Protein AF-A0A2P8DD50-F1 (afdb_monomer_lite)

Secondary structure (DSSP, 8-state):
---------------EEEEEETTEEEEEEEEEEE-SSEEEEEEEEPSSHHHHHHHHT--STTHHHHHT-GGGSPEEEEEETTT--EEEEEEEEEETTEEEEEEP-SHHHHHHHSTT-

pLDDT: mean 87.54, std 15.91, range [36.44, 98.12]

Radius of gyration: 16.42 Å; chains: 1; bounding box: 38×56×31 Å

Foldseek 3Di:
DDDDDDDPPPCPVFWKWQKAFPNDRQFIWTNWDDDPWKIKTQTGGDPDDVNVVLQVLAAPPCLVVCVVVQQSFTWIWTQTPPPRDIWTWGWRHADPRMTMTTTDDDVVSVCPPPNPD

Organism: NCBI:txid1434707

Structure (mmCIF, N/CA/C/O backbone):
data_AF-A0A2P8DD50-F1
#
_entry.id   AF-A0A2P8DD50-F1
#
loop_
_atom_site.group_PDB
_atom_site.id
_atom_site.type_symbol
_atom_site.label_atom_id
_atom_site.label_alt_id
_atom_site.label_comp_id
_atom_site.label_asym_id
_atom_site.label_entity_id
_atom_site.label_seq_id
_atom_site.pdbx_PDB_ins_code
_atom_site.Cartn_x
_atom_site.Cartn_y
_atom_site.Cartn_z
_atom_site.occupancy
_atom_site.B_iso_or_equiv
_atom_site.auth_seq_id
_atom_site.auth_comp_id
_atom_site.auth_asym_id
_atom_site.auth_atom_id
_atom_site.pdbx_PDB_model_num
ATOM 1 N N . MET A 1 1 ? -17.918 46.788 5.040 1.00 54.41 1 MET A N 1
ATOM 2 C CA . MET A 1 1 ? -18.151 45.549 5.818 1.00 54.41 1 MET A CA 1
ATOM 3 C C . MET A 1 1 ? -19.627 45.525 6.186 1.00 54.41 1 MET A C 1
ATOM 5 O O . MET A 1 1 ? -20.100 46.567 6.625 1.00 54.41 1 MET A O 1
ATOM 9 N N . PRO A 1 2 ? -20.360 44.438 5.892 1.00 49.47 2 PRO A N 1
ATOM 10 C CA . PRO A 1 2 ? -20.304 43.264 6.763 1.00 49.47 2 PRO A CA 1
ATOM 11 C C . PRO A 1 2 ? -20.227 41.901 6.046 1.00 49.47 2 PRO A C 1
ATOM 13 O O . PRO A 1 2 ? -20.585 41.742 4.886 1.00 49.47 2 PRO A O 1
ATOM 16 N N . GLN A 1 3 ? -19.695 40.961 6.825 1.00 49.72 3 GLN A N 1
ATOM 17 C CA . GLN A 1 3 ? -19.804 39.501 6.831 1.00 49.72 3 GLN A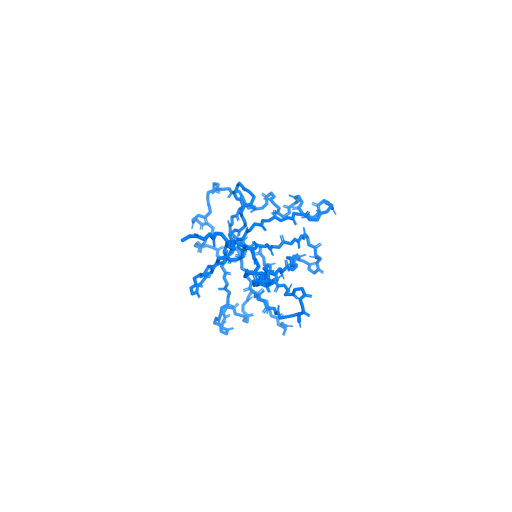 CA 1
ATOM 18 C C . GLN A 1 3 ? -20.792 38.840 5.853 1.00 49.72 3 GLN A C 1
ATOM 20 O O . GLN A 1 3 ? -22.000 38.974 6.010 1.00 49.72 3 GLN A O 1
ATOM 25 N N . GLN A 1 4 ? -20.256 37.974 4.992 1.00 45.75 4 GLN A N 1
ATOM 26 C CA . GLN A 1 4 ? -20.832 36.664 4.671 1.00 45.75 4 GLN A CA 1
ATOM 27 C C . GLN A 1 4 ? -19.666 35.707 4.395 1.00 45.75 4 GLN A C 1
ATOM 29 O O . GLN A 1 4 ? -19.171 35.561 3.282 1.00 45.75 4 GLN A O 1
ATOM 34 N N . ALA A 1 5 ? -19.167 35.112 5.478 1.00 50.44 5 ALA A N 1
ATOM 35 C CA . ALA A 1 5 ? -18.580 33.788 5.391 1.00 50.44 5 ALA A CA 1
ATOM 36 C C . ALA A 1 5 ? -19.696 32.790 5.033 1.00 50.44 5 ALA A C 1
ATOM 38 O O . ALA A 1 5 ? -20.875 33.100 5.208 1.00 50.44 5 ALA A O 1
ATOM 39 N N . TRP A 1 6 ? -19.271 31.586 4.654 1.00 37.56 6 TRP A N 1
ATOM 40 C CA . TRP A 1 6 ? -20.040 30.347 4.531 1.00 37.56 6 TRP A CA 1
ATOM 41 C C . TRP A 1 6 ? -20.447 29.938 3.103 1.00 37.56 6 TRP A C 1
ATOM 43 O O . TRP A 1 6 ? -21.237 30.588 2.430 1.00 37.56 6 TRP A O 1
ATOM 53 N N . PHE A 1 7 ? -19.927 28.761 2.729 1.00 36.50 7 PHE A N 1
ATOM 54 C CA . PHE A 1 7 ? -20.340 27.875 1.634 1.00 36.50 7 PHE A CA 1
ATOM 55 C C . PHE A 1 7 ? -19.721 28.059 0.235 1.00 36.50 7 PHE A C 1
ATOM 57 O O . PHE A 1 7 ? -20.384 27.819 -0.765 1.00 36.50 7 PHE A O 1
ATOM 64 N N . PHE A 1 8 ? -18.398 28.234 0.140 1.00 36.44 8 PHE A N 1
ATOM 65 C CA . PHE A 1 8 ? -17.659 27.429 -0.851 1.00 36.44 8 PHE A CA 1
ATOM 66 C C . PHE A 1 8 ? -17.431 26.037 -0.245 1.00 36.44 8 PHE A C 1
ATOM 68 O O . PHE A 1 8 ? -16.315 25.643 0.082 1.00 36.44 8 PHE A O 1
ATOM 75 N N . ILE A 1 9 ? -18.521 25.287 -0.047 1.00 43.78 9 ILE A N 1
ATOM 76 C CA . ILE A 1 9 ? -18.423 23.832 0.029 1.00 43.78 9 ILE A CA 1
ATOM 77 C C . ILE A 1 9 ? -18.150 23.399 -1.407 1.00 43.78 9 ILE A C 1
ATOM 79 O O . ILE A 1 9 ? -19.051 22.987 -2.129 1.00 43.78 9 ILE A O 1
ATOM 83 N N . SER A 1 10 ? -16.892 23.490 -1.846 1.00 41.12 10 SER A N 1
ATOM 84 C CA . SER A 1 10 ? -16.439 22.406 -2.698 1.00 41.12 10 SER A CA 1
ATOM 85 C C . SER A 1 10 ? -16.382 21.204 -1.765 1.00 41.12 10 SER A C 1
ATOM 87 O O . SER A 1 10 ? -15.409 21.004 -1.036 1.00 41.12 10 SER A O 1
ATOM 89 N N . GLN A 1 11 ? -17.440 20.400 -1.782 1.00 45.00 11 GLN A N 1
ATOM 90 C CA . GLN A 1 11 ? -17.312 18.951 -1.711 1.00 45.00 11 GLN A CA 1
ATOM 91 C C . GLN A 1 11 ? -16.349 18.514 -2.836 1.00 45.00 11 GLN A C 1
ATOM 93 O O . GLN A 1 11 ? -16.744 17.868 -3.799 1.00 45.00 11 GLN A O 1
ATOM 98 N N . LEU A 1 12 ? -15.071 18.906 -2.746 1.00 48.81 12 LEU A N 1
ATOM 99 C CA . LEU A 1 12 ? -13.978 18.139 -3.309 1.00 48.81 12 LEU A CA 1
ATOM 100 C C . LEU A 1 12 ? -14.108 16.834 -2.550 1.00 48.81 12 LEU A C 1
ATOM 102 O O . LEU A 1 12 ? -13.771 16.771 -1.366 1.00 48.81 12 LEU A O 1
ATOM 106 N N . MET A 1 13 ? -14.775 15.862 -3.164 1.00 47.97 13 MET A N 1
ATOM 107 C CA . MET A 1 13 ? -14.857 14.533 -2.604 1.00 47.97 13 MET A CA 1
ATOM 108 C C . MET A 1 13 ? -13.409 14.115 -2.393 1.00 47.97 13 MET A C 1
ATOM 110 O O . MET A 1 13 ? -12.679 13.933 -3.360 1.00 47.97 13 MET A O 1
ATOM 114 N N . LYS A 1 14 ? -12.963 14.120 -1.132 1.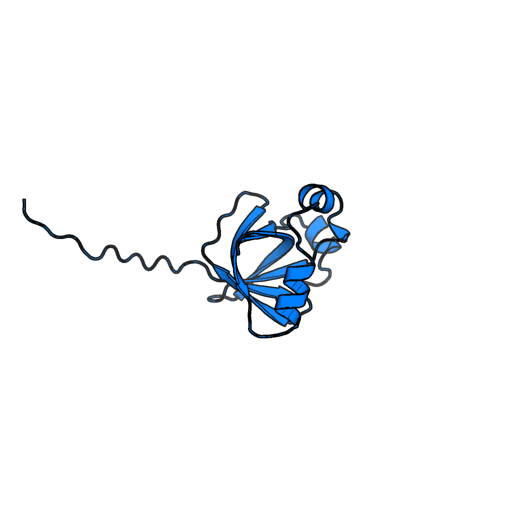00 65.69 14 LYS A N 1
ATOM 115 C CA . LYS A 1 14 ? -11.615 13.698 -0.768 1.00 65.69 14 LYS A CA 1
ATOM 116 C C . LYS A 1 14 ? -11.458 12.319 -1.381 1.00 65.69 14 LYS A C 1
ATOM 118 O O . LYS A 1 14 ? -12.252 11.443 -1.043 1.00 65.69 14 LYS A O 1
ATOM 123 N N . GLU A 1 15 ? -10.537 12.168 -2.327 1.00 82.12 15 GLU A N 1
ATOM 124 C CA . GLU A 1 15 ? -10.343 10.884 -2.987 1.00 82.12 15 GLU A CA 1
ATOM 125 C C . GLU A 1 15 ? -10.085 9.837 -1.898 1.00 82.12 15 GLU A C 1
ATOM 127 O O . GLU A 1 15 ? -9.239 10.022 -1.014 1.00 82.12 15 GLU A O 1
ATOM 132 N N . ARG A 1 16 ? -10.908 8.790 -1.908 1.00 93.50 16 ARG A N 1
ATOM 133 C CA . ARG A 1 16 ? -10.862 7.684 -0.956 1.00 93.50 16 ARG A CA 1
ATOM 134 C C . ARG A 1 16 ? -10.593 6.425 -1.738 1.00 93.50 16 ARG A C 1
ATOM 136 O O . ARG A 1 16 ? -11.277 6.160 -2.726 1.00 93.50 16 ARG A O 1
ATOM 143 N N . TYR A 1 17 ? -9.655 5.635 -1.247 1.00 96.88 17 TYR A N 1
ATOM 144 C CA . TYR A 1 17 ? -9.306 4.371 -1.868 1.00 96.88 17 TYR A CA 1
ATOM 145 C C . TYR A 1 17 ? -9.417 3.245 -0.855 1.00 96.88 17 TYR A C 1
ATOM 147 O O . TYR A 1 17 ? -8.913 3.350 0.262 1.00 96.88 17 TYR A O 1
ATOM 155 N N . HIS A 1 18 ? -10.036 2.143 -1.263 1.00 97.69 18 HIS A N 1
ATOM 156 C CA . HIS A 1 18 ? -9.856 0.867 -0.594 1.00 97.69 18 HIS A CA 1
ATOM 157 C C . HIS A 1 18 ? -8.423 0.396 -0.799 1.00 97.69 18 HIS A C 1
ATOM 159 O O . HIS A 1 18 ? -7.941 0.337 -1.929 1.00 97.69 18 HIS A O 1
ATOM 165 N N . VAL A 1 19 ? -7.762 0.035 0.293 1.00 98.06 19 VAL A N 1
ATOM 166 C CA . VAL A 1 19 ? -6.445 -0.595 0.262 1.00 98.06 19 VAL A CA 1
ATOM 167 C C . VAL A 1 19 ? -6.662 -2.099 0.234 1.00 98.06 19 VAL A C 1
ATOM 169 O O . VAL A 1 19 ? -7.177 -2.677 1.192 1.00 98.06 19 VAL A O 1
ATOM 172 N N . ILE A 1 20 ? -6.302 -2.722 -0.884 1.00 98.12 20 ILE A N 1
ATOM 173 C CA . ILE A 1 20 ? -6.459 -4.156 -1.110 1.00 98.12 20 ILE A CA 1
ATOM 174 C C . ILE A 1 20 ? -5.087 -4.820 -1.046 1.00 98.12 20 ILE A C 1
ATOM 176 O O . ILE A 1 20 ? -4.184 -4.475 -1.812 1.00 98.12 20 ILE A O 1
ATOM 180 N N . TRP A 1 21 ? -4.953 -5.805 -0.165 1.00 97.75 21 TRP A N 1
ATOM 181 C CA . TRP A 1 21 ? -3.752 -6.615 0.009 1.00 97.75 21 TRP A CA 1
ATOM 182 C C . TRP A 1 21 ? -4.138 -8.096 0.035 1.00 97.75 21 TRP A C 1
ATOM 184 O O . TRP A 1 21 ? -5.112 -8.480 0.678 1.00 97.75 21 TRP A O 1
ATOM 194 N N . GLU A 1 22 ? -3.427 -8.918 -0.742 1.00 95.06 22 GLU A N 1
ATOM 195 C CA . GLU A 1 22 ? -3.722 -10.355 -0.921 1.00 95.06 22 GLU A CA 1
ATOM 196 C C . GLU A 1 22 ? -5.197 -10.656 -1.262 1.00 95.06 22 GLU A C 1
ATOM 198 O O . GLU A 1 22 ? -5.777 -11.644 -0.821 1.00 95.06 22 GLU A O 1
ATOM 203 N N . GLY A 1 23 ? -5.822 -9.776 -2.053 1.00 94.62 23 GLY A N 1
ATOM 204 C CA . GLY A 1 23 ? -7.222 -9.900 -2.473 1.00 94.62 23 GLY A CA 1
ATOM 205 C C . GLY A 1 23 ? -8.255 -9.427 -1.445 1.00 94.62 23 GLY A C 1
ATOM 206 O O . GLY A 1 23 ? -9.440 -9.394 -1.765 1.00 94.62 23 GLY A O 1
ATOM 207 N N . ASN A 1 24 ? -7.831 -9.006 -0.251 1.00 96.56 24 ASN A N 1
ATOM 208 C CA . ASN A 1 24 ? -8.715 -8.546 0.816 1.00 96.56 24 ASN A CA 1
ATOM 209 C C . ASN A 1 24 ? -8.628 -7.032 0.993 1.00 96.56 24 ASN A C 1
ATOM 211 O O . ASN A 1 24 ? -7.547 -6.448 0.924 1.00 96.56 24 ASN A O 1
ATOM 215 N N . THR A 1 25 ? -9.766 -6.390 1.259 1.00 97.44 25 THR A N 1
ATOM 216 C CA . THR A 1 25 ? -9.772 -4.980 1.668 1.00 97.44 25 THR A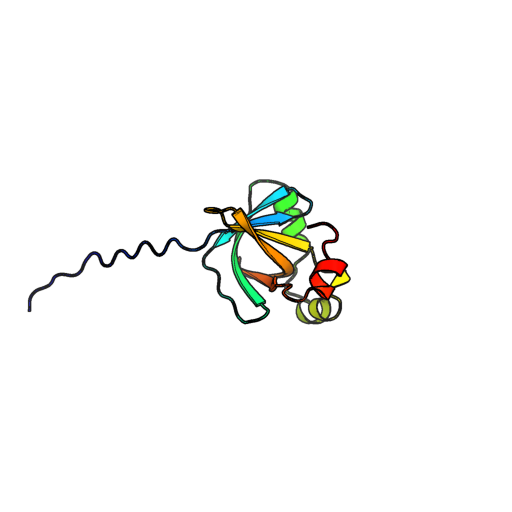 CA 1
ATOM 217 C C . THR A 1 25 ? -9.325 -4.894 3.121 1.00 97.44 25 THR A C 1
ATOM 219 O O . THR A 1 25 ? -10.014 -5.391 4.007 1.00 97.44 25 THR A O 1
ATOM 222 N N . ILE A 1 26 ? -8.184 -4.254 3.359 1.00 98.06 26 ILE A N 1
ATOM 223 C CA . ILE A 1 26 ? -7.558 -4.147 4.684 1.00 98.06 26 ILE A CA 1
ATOM 224 C C . ILE A 1 26 ? -7.711 -2.760 5.316 1.00 98.06 26 ILE A C 1
ATOM 226 O O . ILE A 1 26 ? -7.288 -2.545 6.448 1.00 98.06 26 ILE A O 1
ATOM 230 N N . GLY A 1 27 ? -8.313 -1.809 4.603 1.00 97.56 27 GLY A N 1
ATOM 231 C CA . GLY A 1 27 ? -8.599 -0.475 5.121 1.00 97.56 27 GLY A CA 1
ATOM 232 C C . GLY A 1 27 ? -8.862 0.548 4.026 1.00 97.56 27 GLY A C 1
ATOM 233 O O . GLY A 1 27 ? -9.122 0.201 2.869 1.00 97.56 27 GLY A O 1
ATOM 234 N N . LEU A 1 28 ? -8.796 1.816 4.414 1.00 97.44 28 LEU A N 1
ATOM 235 C CA . LEU A 1 28 ? -8.987 2.973 3.552 1.00 97.44 28 LEU A CA 1
ATOM 236 C C . LEU A 1 28 ? -7.756 3.876 3.574 1.00 97.44 28 LEU A C 1
ATOM 238 O O . LEU A 1 28 ? -7.084 4.017 4.595 1.00 97.44 28 LEU A O 1
ATOM 242 N N . LEU A 1 29 ? -7.514 4.525 2.442 1.00 96.75 29 LEU A N 1
ATOM 243 C CA . LEU A 1 29 ? -6.567 5.617 2.307 1.00 96.75 29 LEU A CA 1
ATOM 244 C C . LEU A 1 29 ? -7.330 6.898 1.964 1.00 96.75 29 LEU A C 1
ATOM 246 O O . LEU A 1 29 ? -8.139 6.907 1.032 1.00 96.75 29 LEU A O 1
ATOM 250 N N . GLU A 1 30 ? -7.079 7.968 2.714 1.00 94.88 30 GLU A N 1
ATOM 251 C CA . GLU A 1 30 ? -7.703 9.277 2.503 1.00 94.88 30 GLU A CA 1
ATOM 252 C C . GLU A 1 30 ? -6.673 10.399 2.376 1.00 94.88 30 GLU A C 1
ATOM 254 O O . GLU A 1 30 ? -5.540 10.282 2.839 1.00 94.88 30 GLU A O 1
ATOM 259 N N . ASN A 1 31 ? -7.123 11.543 1.846 1.00 89.62 31 ASN A N 1
ATOM 260 C CA . ASN A 1 31 ? -6.327 12.770 1.734 1.00 89.62 31 ASN A CA 1
ATOM 261 C C . ASN A 1 31 ? -5.015 12.517 0.979 1.00 89.62 31 ASN A C 1
ATOM 263 O O . ASN A 1 31 ? -3.941 12.870 1.468 1.00 89.62 31 ASN A O 1
ATOM 267 N N . LEU A 1 32 ? -5.116 11.867 -0.185 1.00 90.25 32 LEU A N 1
ATOM 268 C CA . LEU A 1 32 ? -3.934 11.480 -0.937 1.00 90.25 32 LEU A CA 1
ATOM 269 C C . LEU A 1 32 ? -3.100 12.701 -1.327 1.00 90.25 32 LEU A C 1
ATOM 271 O O . LEU A 1 32 ? -3.608 13.679 -1.876 1.00 90.25 32 LEU A O 1
ATOM 275 N N . SER A 1 33 ? -1.800 12.588 -1.092 1.00 90.44 33 SER A N 1
ATOM 276 C CA . SER A 1 33 ? -0.783 13.426 -1.718 1.00 90.44 33 SER A CA 1
ATOM 277 C C . SER A 1 33 ? -0.015 12.542 -2.689 1.00 90.44 33 SER A C 1
ATOM 279 O O . SER A 1 33 ? 0.308 11.405 -2.356 1.00 90.44 33 SER A O 1
ATOM 281 N N . ARG A 1 34 ? 0.245 13.012 -3.907 1.00 87.75 34 ARG A N 1
ATOM 282 C CA . ARG A 1 34 ? 0.996 12.229 -4.892 1.00 87.75 34 ARG A CA 1
ATOM 283 C C . ARG A 1 34 ? 2.003 13.088 -5.629 1.00 87.75 34 ARG A C 1
ATOM 285 O O . ARG A 1 34 ? 1.683 14.204 -6.041 1.00 87.75 34 ARG A O 1
ATOM 292 N N . ASP A 1 35 ? 3.185 12.531 -5.839 1.00 86.06 35 ASP A N 1
ATOM 293 C CA . ASP A 1 35 ? 4.109 12.995 -6.867 1.00 86.06 35 ASP A CA 1
ATOM 294 C C . ASP A 1 35 ? 4.092 12.023 -8.064 1.00 86.06 35 ASP A C 1
ATOM 296 O O . ASP A 1 35 ? 3.192 11.190 -8.187 1.00 86.06 35 ASP A O 1
ATOM 300 N N . MET A 1 36 ? 5.038 12.147 -9.001 1.00 80.06 36 MET A N 1
ATOM 301 C CA . MET A 1 36 ? 5.060 11.290 -10.196 1.00 80.06 36 MET A CA 1
ATOM 302 C C . MET A 1 36 ? 5.249 9.786 -9.899 1.00 80.06 36 MET A C 1
ATOM 304 O O . MET A 1 36 ? 4.992 8.973 -10.787 1.00 80.06 36 MET A O 1
ATOM 308 N N . TRP A 1 37 ? 5.711 9.406 -8.703 1.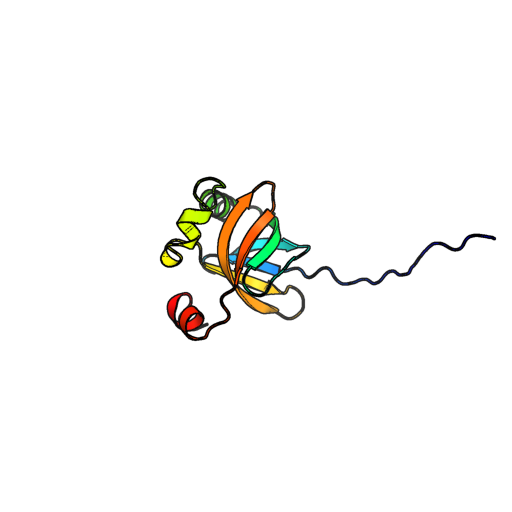00 86.94 37 TRP A N 1
ATOM 309 C CA . TRP A 1 37 ? 6.088 8.027 -8.361 1.00 86.94 37 TRP A CA 1
ATOM 310 C C . TRP A 1 37 ? 5.604 7.570 -6.984 1.00 86.94 37 TRP A C 1
ATOM 312 O O . TRP A 1 37 ? 5.485 6.364 -6.760 1.00 86.94 37 TRP A O 1
ATOM 322 N N . TYR A 1 38 ? 5.345 8.493 -6.065 1.00 92.44 38 TYR A N 1
ATOM 323 C CA . TYR A 1 38 ? 5.004 8.210 -4.680 1.00 92.44 38 TYR A CA 1
ATOM 324 C C . TYR A 1 38 ? 3.606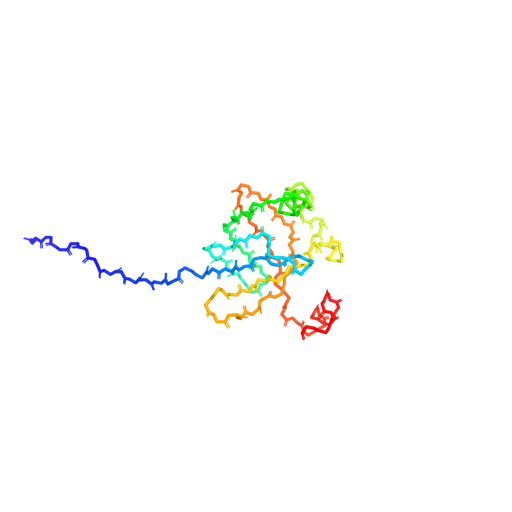 8.703 -4.338 1.00 92.44 38 TYR A C 1
ATOM 326 O O . TYR A 1 38 ? 3.168 9.765 -4.782 1.00 92.44 38 TYR A O 1
ATOM 334 N N . ILE A 1 39 ? 2.920 7.896 -3.534 1.00 94.62 39 ILE A N 1
ATOM 335 C CA . ILE A 1 39 ? 1.612 8.187 -2.973 1.00 94.62 39 ILE A CA 1
ATOM 336 C C . ILE A 1 39 ? 1.712 8.157 -1.449 1.00 94.62 39 ILE A C 1
ATOM 338 O O . ILE A 1 39 ? 2.121 7.180 -0.828 1.00 94.62 39 ILE A O 1
ATOM 342 N N . GLU A 1 40 ? 1.302 9.285 -0.915 1.00 94.69 40 GLU A N 1
ATOM 343 C CA . GLU A 1 40 ? 0.885 9.650 0.420 1.00 94.69 40 GLU A CA 1
ATOM 344 C C . GLU A 1 40 ? -0.537 9.348 0.857 1.00 94.69 40 GLU A C 1
ATOM 346 O O . GLU A 1 40 ? -1.427 9.698 0.083 1.00 94.69 40 GLU A O 1
ATOM 351 N N . GLY A 1 41 ? -0.831 8.893 2.071 1.00 95.06 41 GLY A N 1
ATOM 352 C CA . GLY A 1 41 ? -2.186 9.119 2.579 1.00 95.06 41 GLY A CA 1
ATOM 353 C C . GLY A 1 41 ? -2.424 8.723 4.022 1.00 95.06 41 GLY A C 1
ATOM 354 O O . GLY A 1 41 ? -1.689 7.922 4.596 1.00 95.06 41 GLY A O 1
ATOM 355 N N . ALA A 1 42 ? -3.493 9.276 4.592 1.00 96.88 42 ALA A N 1
ATOM 356 C CA . ALA A 1 42 ? -3.966 8.906 5.916 1.00 96.88 42 ALA A CA 1
ATOM 357 C C . ALA A 1 42 ? -4.539 7.485 5.879 1.00 96.88 42 ALA A C 1
ATOM 359 O O . ALA A 1 42 ? -5.499 7.212 5.153 1.00 96.88 42 ALA A O 1
ATOM 360 N N . TRP A 1 43 ? -3.931 6.593 6.655 1.00 97.44 43 TRP A N 1
ATOM 361 C CA . TRP A 1 43 ? -4.281 5.188 6.763 1.00 97.44 43 TRP A CA 1
ATOM 362 C C . TRP A 1 43 ? -5.364 4.969 7.815 1.00 97.44 43 TRP A C 1
ATOM 364 O O . TRP A 1 43 ? -5.185 5.280 8.992 1.00 97.44 43 TRP A O 1
ATOM 374 N N . LEU A 1 44 ? -6.480 4.386 7.387 1.00 97.44 44 LEU A N 1
ATOM 375 C CA . LEU A 1 44 ? -7.590 3.989 8.243 1.00 97.44 44 LEU A CA 1
ATOM 376 C C . LEU A 1 44 ? -7.743 2.462 8.150 1.00 97.44 44 LEU A C 1
ATOM 378 O O . LEU A 1 44 ? -8.373 1.976 7.205 1.00 97.44 44 LEU A O 1
ATOM 382 N N . PRO A 1 45 ? -7.149 1.684 9.072 1.00 97.38 45 PRO A N 1
ATOM 383 C CA . PRO A 1 45 ? -7.207 0.227 9.009 1.00 97.38 45 PRO A CA 1
ATOM 384 C C . PRO A 1 45 ? -8.643 -0.277 9.182 1.00 97.38 45 PRO A C 1
ATOM 386 O O . PRO A 1 45 ? -9.406 0.250 9.993 1.00 97.38 45 PRO A O 1
ATOM 389 N N . ALA A 1 46 ? -9.004 -1.321 8.437 1.00 96.38 46 ALA A N 1
ATOM 390 C CA . ALA A 1 46 ? -10.224 -2.073 8.698 1.00 96.38 46 ALA A CA 1
ATOM 391 C C . ALA A 1 46 ? -10.081 -2.884 9.996 1.00 96.38 46 ALA A C 1
ATOM 393 O O . ALA A 1 46 ? -8.972 -3.219 10.420 1.00 96.38 46 ALA A O 1
ATOM 394 N N . GLU A 1 47 ? -11.207 -3.241 10.613 1.00 92.88 47 GLU A N 1
ATOM 395 C CA . GLU A 1 47 ? -11.198 -4.173 11.738 1.00 92.88 47 GLU A CA 1
ATOM 396 C C . GLU A 1 47 ? -10.751 -5.562 11.261 1.00 92.88 47 GLU A C 1
ATOM 398 O O . GLU A 1 47 ? -11.355 -6.144 10.359 1.00 92.88 47 GLU A O 1
ATOM 403 N N . GLY A 1 48 ? -9.686 -6.099 11.860 1.00 90.12 48 GLY A N 1
ATOM 404 C CA . GLY A 1 48 ? -9.239 -7.463 11.593 1.00 90.12 48 GLY A CA 1
ATOM 405 C C . GLY A 1 48 ? -7.734 -7.672 11.712 1.00 90.12 48 GLY A C 1
ATOM 406 O O . GLY A 1 48 ? -6.932 -6.739 11.704 1.00 90.12 48 GLY A O 1
ATOM 407 N N . GLU A 1 49 ? -7.349 -8.944 11.792 1.00 94.56 49 GLU A N 1
ATOM 408 C CA . GLU A 1 49 ? -5.952 -9.362 11.927 1.00 94.56 49 GLU A CA 1
ATOM 409 C C . GLU A 1 49 ? -5.118 -9.002 10.690 1.00 94.56 49 GLU A C 1
ATOM 411 O O . GLU A 1 49 ? -3.980 -8.565 10.825 1.00 94.56 49 GLU A O 1
ATOM 416 N N . GLN A 1 50 ? -5.688 -9.091 9.483 1.00 95.88 50 GLN A N 1
ATOM 417 C CA . GLN A 1 50 ? -4.952 -8.806 8.245 1.00 95.88 50 GLN A CA 1
ATOM 418 C C . GLN A 1 50 ? -4.441 -7.363 8.164 1.00 95.88 50 GLN A C 1
ATOM 420 O O . GLN A 1 50 ? -3.318 -7.143 7.715 1.00 95.88 50 GLN A O 1
ATOM 425 N N . ALA A 1 51 ? -5.224 -6.383 8.626 1.00 96.69 51 ALA A N 1
ATOM 426 C CA . ALA A 1 51 ? -4.795 -4.986 8.654 1.00 96.69 51 ALA A CA 1
ATOM 427 C C . ALA A 1 51 ? -3.618 -4.778 9.625 1.00 96.69 51 ALA A C 1
ATOM 429 O O . ALA A 1 51 ? -2.669 -4.057 9.311 1.00 96.69 51 ALA A O 1
ATOM 430 N N . ALA A 1 52 ? -3.649 -5.452 10.780 1.00 95.69 52 ALA A N 1
ATOM 431 C CA . ALA A 1 52 ? -2.571 -5.415 11.766 1.00 95.69 52 ALA A CA 1
ATOM 432 C C . ALA A 1 52 ? -1.299 -6.116 11.260 1.00 95.69 52 ALA A C 1
ATOM 434 O O . ALA A 1 52 ? -0.200 -5.576 11.395 1.00 95.69 52 ALA A O 1
ATOM 435 N N . VAL A 1 53 ? -1.444 -7.284 10.622 1.00 97.06 53 VAL A N 1
ATOM 436 C CA . VAL A 1 53 ? -0.330 -7.999 9.985 1.00 97.06 53 VAL A CA 1
ATOM 437 C C . VAL A 1 53 ? 0.293 -7.128 8.901 1.00 97.06 53 VAL A C 1
ATOM 439 O O . VAL A 1 53 ? 1.503 -6.925 8.923 1.00 97.06 53 VAL A O 1
ATOM 442 N N . PHE A 1 54 ? -0.511 -6.537 8.016 1.00 97.31 54 PHE A N 1
ATOM 443 C CA . PHE A 1 54 ? -0.022 -5.622 6.987 1.00 97.31 54 PHE A CA 1
ATOM 444 C C . PHE A 1 54 ? 0.780 -4.457 7.580 1.00 97.31 54 PHE A C 1
ATOM 446 O O . PHE A 1 54 ? 1.898 -4.192 7.138 1.00 97.31 54 PHE A O 1
ATOM 453 N N . ALA A 1 55 ? 0.250 -3.799 8.615 1.00 95.56 55 ALA A N 1
ATOM 454 C CA . ALA A 1 55 ? 0.938 -2.705 9.294 1.00 95.56 55 ALA A CA 1
ATOM 455 C C . ALA A 1 55 ? 2.300 -3.142 9.866 1.00 95.56 55 ALA A C 1
ATOM 457 O O . ALA A 1 55 ? 3.279 -2.404 9.760 1.00 95.56 55 ALA A O 1
ATOM 458 N N . SER A 1 56 ? 2.395 -4.366 10.401 1.00 94.88 56 SER A N 1
ATOM 459 C CA . SER A 1 56 ? 3.651 -4.909 10.940 1.00 94.88 56 SER A CA 1
ATOM 460 C C . SER A 1 56 ? 4.746 -5.132 9.883 1.00 94.88 56 SER A C 1
ATOM 462 O O . SER A 1 56 ? 5.928 -5.142 10.224 1.00 94.88 56 SER A O 1
ATOM 464 N N . LEU A 1 57 ? 4.382 -5.247 8.598 1.00 94.31 57 LEU A N 1
ATOM 465 C CA . LEU A 1 57 ? 5.330 -5.394 7.482 1.00 94.31 57 LEU A CA 1
ATOM 466 C C . LEU A 1 57 ? 5.983 -4.070 7.063 1.00 94.31 57 LEU A C 1
ATOM 468 O O . LEU A 1 57 ? 6.894 -4.066 6.229 1.00 94.31 57 LEU A O 1
ATOM 472 N N . LEU A 1 58 ? 5.516 -2.939 7.601 1.00 94.56 58 LEU A N 1
ATOM 473 C CA . LEU A 1 58 ? 5.887 -1.598 7.152 1.00 94.56 58 LEU A CA 1
ATOM 474 C C . LEU A 1 58 ? 6.567 -0.744 8.237 1.00 94.56 58 LEU A C 1
ATOM 476 O O . LEU A 1 58 ? 6.191 0.417 8.402 1.00 94.56 58 LEU A O 1
ATOM 480 N N . PRO A 1 59 ? 7.589 -1.258 8.950 1.00 90.81 59 PRO A N 1
ATOM 481 C CA . PRO A 1 59 ? 8.256 -0.487 9.991 1.00 90.81 59 PRO A CA 1
ATOM 482 C C . PRO A 1 59 ? 8.948 0.753 9.414 1.00 90.81 59 PRO A C 1
ATOM 484 O O . PRO A 1 59 ? 9.526 0.706 8.331 1.00 90.81 59 PRO A O 1
ATOM 487 N N . GLU A 1 60 ? 8.965 1.852 10.162 1.00 89.50 60 GLU A N 1
ATOM 488 C CA . GLU A 1 60 ? 9.730 3.054 9.798 1.00 89.50 60 GLU A CA 1
ATOM 489 C C . GLU A 1 60 ? 11.203 2.739 9.501 1.00 89.50 60 GLU A C 1
ATOM 491 O O . GLU A 1 60 ? 11.773 3.164 8.491 1.00 89.50 60 GLU A O 1
ATOM 496 N N . ALA A 1 61 ? 11.809 1.931 10.373 1.00 87.19 61 ALA A N 1
ATOM 497 C CA . ALA A 1 61 ? 13.190 1.508 10.240 1.00 87.19 61 ALA A CA 1
ATOM 498 C C . ALA A 1 61 ? 13.401 0.723 8.935 1.00 87.19 61 ALA A C 1
ATOM 500 O O . ALA A 1 61 ? 12.681 -0.228 8.624 1.00 87.19 61 ALA A O 1
ATOM 501 N N . GLY A 1 62 ? 14.425 1.105 8.172 1.00 81.19 62 GLY A N 1
ATOM 502 C CA . GLY A 1 62 ? 14.787 0.405 6.942 1.00 81.19 62 GLY A CA 1
ATOM 503 C C . GLY A 1 62 ? 13.906 0.731 5.728 1.00 81.19 62 GLY A C 1
ATOM 504 O O . GLY A 1 62 ? 13.991 0.038 4.715 1.00 81.19 62 GLY A O 1
ATOM 505 N N . ALA A 1 63 ? 13.010 1.727 5.802 1.00 84.75 63 ALA A N 1
ATOM 506 C CA . ALA A 1 63 ? 12.108 2.064 4.695 1.00 84.75 63 ALA A CA 1
ATOM 507 C C . ALA A 1 63 ? 12.862 2.416 3.398 1.00 84.75 63 ALA A C 1
ATOM 509 O O . ALA A 1 63 ? 12.474 1.991 2.307 1.00 84.75 63 ALA A O 1
ATOM 510 N N . ARG A 1 64 ? 13.982 3.142 3.511 1.00 83.31 64 ARG A N 1
ATOM 511 C CA . ARG A 1 64 ? 14.811 3.540 2.364 1.00 83.31 64 ARG A CA 1
ATOM 512 C C . ARG A 1 64 ? 15.513 2.344 1.723 1.00 83.31 64 ARG A C 1
ATOM 514 O O . ARG A 1 64 ? 15.585 2.251 0.502 1.00 83.31 64 ARG A O 1
ATOM 521 N N . GLU A 1 65 ? 16.010 1.426 2.536 1.00 86.00 65 GLU A N 1
ATOM 522 C CA . GLU A 1 65 ? 16.679 0.200 2.115 1.00 86.00 65 GLU A CA 1
ATOM 523 C C . GLU A 1 65 ? 15.695 -0.732 1.400 1.00 86.00 65 GLU A C 1
ATOM 525 O O . GLU A 1 65 ? 16.025 -1.306 0.364 1.00 86.00 65 GLU A O 1
ATOM 530 N N . ARG A 1 66 ? 14.452 -0.823 1.886 1.00 83.56 66 ARG A N 1
ATOM 531 C CA . ARG A 1 66 ? 13.401 -1.630 1.251 1.00 83.56 66 ARG A CA 1
ATOM 532 C C . ARG A 1 66 ? 12.981 -1.093 -0.120 1.00 83.56 66 ARG A C 1
ATOM 534 O O . ARG A 1 66 ? 12.689 -1.884 -1.014 1.00 83.56 66 ARG A O 1
ATOM 541 N N . LEU A 1 67 ? 13.052 0.222 -0.348 1.00 85.44 67 LEU A N 1
ATOM 542 C CA . LEU A 1 67 ? 12.854 0.799 -1.687 1.00 85.44 67 LEU A CA 1
ATOM 543 C C . LEU A 1 67 ? 13.917 0.349 -2.706 1.00 85.44 67 LEU A C 1
ATOM 545 O O . LEU A 1 67 ? 13.627 0.332 -3.904 1.00 85.44 67 LEU A O 1
ATOM 549 N N . ALA A 1 68 ? 15.115 -0.047 -2.258 1.00 86.31 68 ALA A N 1
ATOM 550 C CA . ALA A 1 68 ? 16.148 -0.618 -3.125 1.00 86.31 68 ALA A CA 1
ATOM 551 C C . ALA A 1 68 ? 15.888 -2.096 -3.480 1.00 86.31 68 ALA A C 1
ATOM 553 O O . ALA A 1 68 ? 16.460 -2.600 -4.444 1.00 86.31 68 ALA A O 1
ATOM 554 N N . ALA A 1 69 ? 15.003 -2.774 -2.742 1.00 88.19 69 ALA A N 1
ATOM 555 C CA . ALA A 1 69 ? 14.610 -4.166 -2.955 1.00 88.19 69 ALA A CA 1
ATOM 556 C C . ALA A 1 69 ? 13.079 -4.292 -3.128 1.00 88.19 69 ALA A C 1
ATOM 558 O O . ALA A 1 69 ? 12.405 -4.907 -2.292 1.00 88.19 69 ALA A O 1
ATOM 559 N N . PRO A 1 70 ? 12.504 -3.743 -4.219 1.00 86.69 70 PRO A N 1
ATOM 560 C CA . PRO A 1 70 ? 11.054 -3.612 -4.396 1.00 86.69 70 PRO A CA 1
ATOM 561 C C . PRO A 1 70 ? 10.295 -4.947 -4.380 1.00 86.69 70 PRO A C 1
ATOM 563 O O . PRO A 1 70 ? 9.140 -4.977 -3.972 1.00 86.69 70 PRO A O 1
ATOM 566 N N . ALA A 1 71 ? 10.944 -6.061 -4.735 1.00 89.06 71 ALA A N 1
ATOM 567 C CA . ALA A 1 71 ? 10.358 -7.405 -4.680 1.00 89.06 71 ALA A CA 1
ATOM 568 C C . ALA A 1 71 ? 9.968 -7.874 -3.269 1.00 89.06 71 ALA A C 1
ATOM 570 O O . ALA A 1 71 ? 9.182 -8.806 -3.129 1.00 89.06 71 ALA A O 1
ATOM 571 N N . THR A 1 72 ? 10.502 -7.232 -2.228 1.00 89.12 72 THR A N 1
ATOM 572 C CA . THR A 1 72 ? 10.175 -7.537 -0.827 1.00 89.12 72 THR A CA 1
ATOM 573 C C . THR A 1 72 ? 9.011 -6.708 -0.289 1.00 89.12 72 THR A C 1
ATOM 575 O O . THR A 1 72 ? 8.519 -6.974 0.806 1.00 89.12 72 THR A O 1
ATOM 578 N N . LEU A 1 73 ? 8.568 -5.695 -1.039 1.00 94.81 73 LEU A N 1
ATOM 579 C CA . LEU A 1 73 ? 7.526 -4.781 -0.599 1.00 94.81 73 LEU A CA 1
ATOM 580 C C . LEU A 1 73 ? 6.133 -5.406 -0.767 1.00 94.81 73 LEU A C 1
ATOM 582 O O . LEU A 1 73 ? 5.856 -6.034 -1.796 1.00 94.81 73 LEU A O 1
ATOM 586 N N . PRO A 1 74 ? 5.215 -5.195 0.195 1.00 96.38 74 PRO A N 1
ATOM 587 C CA . PRO A 1 74 ? 3.820 -5.570 0.029 1.00 96.38 74 PRO A CA 1
ATOM 588 C C . PRO A 1 74 ? 3.201 -4.939 -1.224 1.00 96.38 74 PRO A C 1
ATOM 590 O O . PRO A 1 74 ? 3.265 -3.728 -1.444 1.00 96.38 74 PRO A O 1
ATOM 593 N N . ARG A 1 75 ? 2.568 -5.784 -2.039 1.00 97.25 75 ARG A N 1
ATOM 594 C CA . ARG A 1 75 ? 1.853 -5.397 -3.258 1.00 97.25 75 ARG A CA 1
ATOM 595 C C . ARG A 1 75 ? 0.432 -5.005 -2.904 1.00 97.25 75 ARG A C 1
ATOM 597 O O . ARG A 1 75 ? -0.330 -5.831 -2.409 1.00 97.25 75 ARG A O 1
ATOM 604 N N . VAL A 1 76 ? 0.085 -3.758 -3.171 1.00 97.75 76 VAL A N 1
ATOM 605 C CA . VAL A 1 76 ? -1.196 -3.173 -2.787 1.00 97.75 76 VAL A CA 1
ATOM 606 C C . VAL A 1 76 ? -1.909 -2.645 -4.020 1.00 97.75 76 VAL A C 1
ATOM 608 O O . VAL A 1 76 ? -1.301 -2.003 -4.876 1.00 97.75 76 VAL A O 1
ATOM 611 N N . VAL A 1 77 ? -3.212 -2.894 -4.100 1.00 98.06 77 VAL A N 1
ATOM 612 C CA . VAL A 1 77 ? -4.087 -2.217 -5.058 1.00 98.06 77 VAL A CA 1
ATOM 613 C C . VAL A 1 77 ? -4.889 -1.173 -4.300 1.00 98.06 77 VAL A C 1
ATOM 615 O O . VAL A 1 77 ? -5.587 -1.506 -3.345 1.00 98.06 77 VAL A O 1
ATOM 618 N N . LEU A 1 78 ? -4.796 0.081 -4.723 1.00 97.12 78 LEU A N 1
ATOM 619 C CA . LEU A 1 78 ? -5.731 1.113 -4.303 1.00 97.12 78 LEU A CA 1
ATOM 620 C C . LEU A 1 78 ? -6.904 1.096 -5.273 1.00 97.12 78 LEU A C 1
ATOM 622 O O . LEU A 1 78 ? -6.700 1.315 -6.462 1.00 97.12 78 LEU A O 1
ATOM 626 N N . SER A 1 79 ? -8.112 0.831 -4.789 1.00 97.06 79 SER A N 1
ATOM 627 C CA . SER A 1 79 ? -9.333 0.907 -5.594 1.00 97.06 79 SER A CA 1
ATOM 628 C C . SER A 1 79 ? -10.137 2.119 -5.160 1.00 97.06 79 SER A C 1
ATOM 630 O O . SER A 1 79 ? -10.572 2.178 -4.010 1.00 97.06 79 SER A O 1
ATOM 632 N N . GLU A 1 80 ? -10.333 3.079 -6.055 1.00 94.75 80 GLU A N 1
ATOM 633 C CA . GLU A 1 80 ? -11.131 4.268 -5.782 1.00 94.75 80 GLU A CA 1
ATOM 634 C C . GLU A 1 80 ? -12.558 3.866 -5.396 1.00 94.75 80 GLU A C 1
ATOM 636 O O . GLU A 1 80 ? -13.173 3.001 -6.023 1.00 94.75 80 GLU A O 1
ATOM 641 N N . VAL A 1 81 ? -13.079 4.469 -4.327 1.00 93.31 81 VAL A N 1
ATOM 642 C CA . VAL A 1 81 ? -14.387 4.107 -3.758 1.00 93.31 81 VAL A CA 1
ATOM 643 C C . VAL A 1 81 ? -15.542 4.466 -4.704 1.00 93.31 81 VAL A C 1
ATOM 645 O O . VAL A 1 81 ? -16.596 3.840 -4.641 1.00 93.31 81 VAL A O 1
ATOM 648 N N . GLN A 1 82 ? -15.373 5.476 -5.563 1.00 87.88 82 GLN A N 1
ATOM 649 C CA . GLN A 1 82 ? -16.462 6.019 -6.382 1.00 87.88 82 GLN A CA 1
ATOM 650 C C . GLN A 1 82 ? -16.658 5.277 -7.701 1.00 87.88 82 GLN A C 1
ATOM 652 O O . GLN A 1 82 ? -17.785 4.918 -8.037 1.00 87.88 82 GLN A O 1
ATOM 657 N N . ASP A 1 83 ? -15.580 5.068 -8.451 1.00 87.69 83 ASP A N 1
ATOM 658 C CA . ASP A 1 83 ? -15.627 4.533 -9.814 1.00 87.69 83 ASP A CA 1
ATOM 659 C C . ASP A 1 8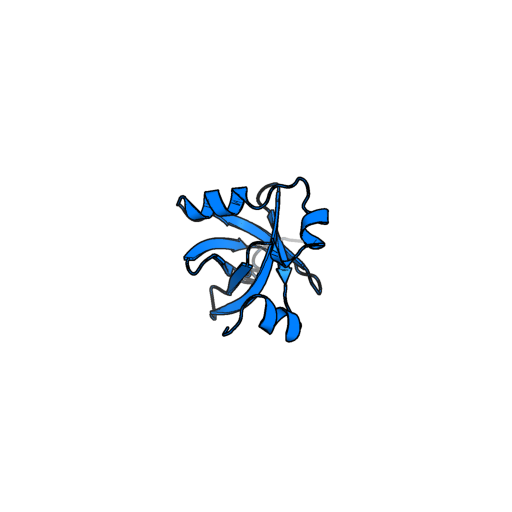3 ? -14.850 3.215 -9.977 1.00 87.69 83 ASP A C 1
ATOM 661 O O . ASP A 1 83 ? -14.912 2.582 -11.032 1.00 87.69 83 ASP A O 1
ATOM 665 N N . GLY A 1 84 ? -14.156 2.764 -8.926 1.00 89.69 84 GLY A N 1
ATOM 666 C CA . GLY A 1 84 ? -13.364 1.541 -8.944 1.00 89.69 84 GLY A CA 1
ATOM 667 C C . GLY A 1 84 ? -12.053 1.659 -9.718 1.00 89.69 84 GLY A C 1
ATOM 668 O O . GLY A 1 84 ? -11.446 0.624 -10.011 1.00 89.69 84 GLY A O 1
ATOM 669 N N . HIS A 1 85 ? -11.599 2.870 -10.058 1.00 93.12 85 HIS A N 1
ATOM 670 C CA . HIS A 1 85 ? -10.298 3.071 -10.678 1.00 93.12 85 HIS A CA 1
ATOM 671 C C . HIS A 1 85 ? -9.183 2.500 -9.792 1.00 93.12 85 HIS A C 1
ATOM 673 O O . HIS A 1 85 ? -9.148 2.710 -8.577 1.00 93.12 85 HIS A O 1
ATOM 679 N N . LYS A 1 86 ? -8.266 1.737 -10.400 1.00 95.19 86 LYS A N 1
ATOM 680 C CA . LYS A 1 86 ? -7.222 1.007 -9.675 1.00 95.19 86 LYS A CA 1
ATOM 681 C C . LYS A 1 86 ? -5.857 1.638 -9.878 1.00 95.19 86 LYS A C 1
ATOM 683 O O . LYS A 1 86 ? -5.375 1.744 -11.003 1.00 95.19 86 LYS A O 1
ATOM 688 N N . LEU A 1 87 ? -5.190 1.944 -8.772 1.00 95.25 87 LEU A N 1
ATOM 689 C CA . LEU A 1 87 ? -3.761 2.224 -8.740 1.00 95.25 87 LEU A CA 1
ATOM 690 C C . LEU A 1 87 ? -3.038 1.008 -8.181 1.00 95.25 87 LEU A C 1
ATOM 692 O O . LEU A 1 87 ? -3.472 0.392 -7.208 1.00 95.25 87 LEU A O 1
ATOM 696 N N . TYR A 1 88 ? -1.909 0.674 -8.788 1.00 96.50 88 TYR A N 1
ATOM 697 C CA . TYR A 1 88 ? -1.098 -0.445 -8.351 1.00 96.50 88 TYR A CA 1
ATOM 698 C C . TYR A 1 88 ? 0.179 0.057 -7.706 1.00 96.50 88 TYR A C 1
ATOM 700 O O . TYR A 1 88 ? 0.936 0.820 -8.311 1.00 96.50 88 TYR A O 1
ATOM 708 N N . CYS A 1 89 ? 0.419 -0.384 -6.479 1.00 96.75 89 CYS A N 1
ATOM 709 C CA . CYS A 1 89 ? 1.401 0.223 -5.603 1.00 96.75 89 CYS A CA 1
ATOM 710 C C . CYS A 1 89 ? 2.241 -0.826 -4.873 1.00 96.75 89 CYS A C 1
ATOM 712 O O . CYS A 1 89 ? 1.800 -1.942 -4.603 1.00 96.75 89 CYS A O 1
ATOM 714 N N . LEU A 1 90 ? 3.450 -0.431 -4.495 1.00 97.00 90 LEU A N 1
ATOM 715 C CA . LEU A 1 90 ? 4.270 -1.133 -3.517 1.00 97.00 90 LEU A CA 1
ATOM 716 C C . LEU A 1 90 ? 4.267 -0.319 -2.226 1.00 97.00 90 LEU A C 1
ATOM 718 O O . LEU A 1 90 ? 4.684 0.840 -2.234 1.00 97.00 90 LEU A O 1
ATOM 722 N N . ALA A 1 91 ? 3.783 -0.896 -1.130 1.00 97.00 91 ALA A N 1
ATOM 723 C CA . ALA A 1 91 ? 3.801 -0.225 0.162 1.00 97.00 91 ALA A CA 1
ATOM 724 C C . ALA A 1 91 ? 5.192 -0.316 0.775 1.00 97.00 91 ALA A C 1
ATOM 726 O O . ALA A 1 91 ? 5.759 -1.402 0.838 1.00 97.00 91 ALA A O 1
ATOM 727 N N . PHE A 1 92 ? 5.750 0.809 1.219 1.00 95.25 92 PHE A N 1
ATOM 728 C CA . PHE A 1 92 ? 7.117 0.831 1.739 1.00 95.25 92 PHE A CA 1
ATOM 729 C C . PHE A 1 92 ? 7.214 1.333 3.171 1.00 95.25 92 PHE A C 1
ATOM 731 O O . PHE A 1 92 ? 8.194 1.010 3.834 1.00 95.25 92 PHE A O 1
ATOM 738 N N . VAL A 1 93 ? 6.229 2.059 3.702 1.00 95.81 93 VAL A N 1
ATOM 739 C CA . VAL A 1 93 ? 6.311 2.549 5.082 1.00 95.81 93 VAL A CA 1
ATOM 740 C C . VAL A 1 93 ? 4.944 2.897 5.663 1.00 95.81 93 VAL A C 1
ATOM 742 O O . VAL A 1 93 ? 4.057 3.318 4.926 1.00 95.81 93 VAL A O 1
ATOM 745 N N . LEU A 1 94 ? 4.785 2.731 6.976 1.00 96.12 94 LEU A N 1
ATOM 746 C CA . LEU A 1 94 ? 3.650 3.229 7.745 1.00 96.12 94 LEU A CA 1
ATOM 747 C C . LEU A 1 94 ? 4.179 3.930 9.004 1.00 96.12 94 LEU A C 1
ATOM 749 O O . LEU A 1 94 ? 4.708 3.270 9.896 1.00 96.12 94 LEU A O 1
ATOM 753 N N . ILE A 1 95 ? 4.053 5.257 9.067 1.00 94.12 95 ILE A N 1
ATOM 754 C CA . ILE A 1 95 ? 4.533 6.092 10.186 1.00 94.12 95 ILE A CA 1
ATOM 755 C C . ILE A 1 95 ? 3.424 7.056 10.572 1.00 94.12 95 ILE A C 1
ATOM 757 O O . ILE A 1 95 ? 2.839 7.682 9.695 1.00 94.12 95 ILE A O 1
ATOM 761 N N . ASP A 1 96 ? 3.123 7.167 11.865 1.00 93.69 96 ASP A N 1
ATOM 762 C CA . ASP A 1 96 ? 2.150 8.132 12.399 1.00 93.69 96 ASP A CA 1
ATOM 763 C C . ASP A 1 96 ? 0.789 8.125 11.673 1.00 93.69 96 ASP A C 1
ATOM 765 O O . ASP A 1 96 ? 0.147 9.155 11.475 1.00 93.69 96 ASP A O 1
ATOM 769 N N . GLY A 1 97 ? 0.338 6.936 11.255 1.00 94.31 97 GLY A N 1
ATOM 770 C CA . GLY A 1 97 ? -0.921 6.767 10.525 1.00 94.31 97 GLY A CA 1
ATOM 771 C C . GLY A 1 97 ? -0.873 7.222 9.063 1.00 94.31 97 GLY A C 1
ATOM 772 O O . GLY A 1 97 ? -1.922 7.320 8.435 1.00 94.31 97 GLY A O 1
ATOM 773 N N . ILE A 1 98 ? 0.310 7.479 8.504 1.00 95.94 98 ILE A N 1
ATOM 774 C CA . ILE A 1 98 ? 0.520 7.791 7.090 1.00 95.94 98 ILE A CA 1
ATOM 775 C C . ILE A 1 98 ? 1.119 6.579 6.382 1.00 95.94 98 ILE A C 1
ATOM 777 O O . ILE A 1 98 ? 2.199 6.105 6.741 1.00 95.94 98 ILE A O 1
ATOM 781 N N . LEU A 1 99 ? 0.419 6.081 5.363 1.00 97.25 99 LEU A N 1
ATOM 782 C CA . LEU A 1 99 ? 0.889 4.993 4.513 1.00 97.25 99 LEU A CA 1
ATOM 783 C C . LEU A 1 99 ? 1.620 5.570 3.297 1.00 97.25 99 LEU A C 1
ATOM 785 O O . LEU A 1 99 ? 1.023 6.271 2.481 1.00 97.25 99 LEU A O 1
ATOM 789 N N . GLY A 1 100 ? 2.904 5.238 3.177 1.00 95.88 100 GLY A N 1
ATOM 790 C CA . GLY A 1 100 ? 3.739 5.574 2.031 1.00 95.88 100 GLY A CA 1
ATOM 791 C C . GLY A 1 100 ? 3.780 4.437 1.013 1.00 95.88 100 GLY A C 1
ATOM 792 O O . GLY A 1 100 ? 4.086 3.279 1.330 1.00 95.88 100 GLY A O 1
ATOM 793 N N . LEU A 1 101 ? 3.490 4.785 -0.236 1.00 96.50 101 LEU A N 1
ATOM 794 C CA . LEU A 1 101 ? 3.364 3.872 -1.363 1.00 96.50 101 LEU A CA 1
ATOM 795 C C . LEU A 1 101 ? 4.197 4.359 -2.552 1.00 96.50 101 LEU A C 1
ATOM 797 O O . LEU A 1 101 ? 4.292 5.553 -2.817 1.00 96.50 101 LEU A O 1
ATOM 801 N N . ARG A 1 102 ? 4.764 3.432 -3.320 1.00 95.19 102 ARG A N 1
ATOM 802 C CA . ARG A 1 102 ? 5.340 3.706 -4.639 1.00 95.19 102 ARG A CA 1
ATOM 803 C C . ARG A 1 102 ? 4.376 3.213 -5.707 1.00 95.19 102 ARG A C 1
ATOM 805 O O . ARG A 1 102 ? 4.116 2.013 -5.782 1.00 95.19 102 ARG A O 1
ATOM 812 N N . GLN A 1 103 ? 3.850 4.112 -6.529 1.00 95.19 103 GLN A N 1
ATOM 813 C CA . GLN A 1 103 ? 2.990 3.755 -7.650 1.00 95.19 103 GLN A CA 1
ATOM 814 C C . GLN A 1 103 ? 3.815 3.124 -8.779 1.00 95.19 103 GLN A C 1
ATOM 816 O O . GLN A 1 103 ? 4.894 3.597 -9.137 1.00 95.19 103 GLN A O 1
ATOM 821 N N . LEU A 1 104 ? 3.284 2.052 -9.360 1.00 94.38 104 LEU A N 1
ATOM 822 C CA . LEU A 1 104 ? 3.813 1.439 -10.570 1.00 94.38 104 LEU A CA 1
ATOM 823 C C . LEU A 1 104 ? 3.079 2.020 -11.778 1.00 94.38 104 LEU A C 1
ATOM 825 O O . LEU A 1 104 ? 1.867 1.860 -11.912 1.00 94.38 104 LEU A O 1
ATOM 829 N N . THR A 1 105 ? 3.819 2.707 -12.645 1.00 91.38 105 THR A N 1
ATOM 830 C CA . THR A 1 105 ? 3.284 3.365 -13.850 1.00 91.38 105 THR A CA 1
ATOM 831 C C . THR A 1 105 ? 3.847 2.783 -15.145 1.00 91.38 105 THR A C 1
ATOM 833 O O . THR A 1 105 ? 3.201 2.887 -16.186 1.00 91.38 105 THR A O 1
ATOM 836 N N . SER A 1 106 ? 5.027 2.151 -15.104 1.00 92.81 106 SER A N 1
ATOM 837 C CA . SER A 1 106 ? 5.629 1.505 -16.273 1.00 92.81 106 SER A CA 1
ATOM 838 C C . SER A 1 106 ? 5.019 0.135 -16.529 1.00 92.81 106 SER A C 1
ATOM 840 O O . SER A 1 106 ? 4.705 -0.604 -15.596 1.00 92.81 106 SER A O 1
ATOM 842 N N . ARG A 1 107 ? 4.904 -0.237 -17.805 1.00 93.62 107 ARG A N 1
ATOM 843 C CA . ARG A 1 107 ? 4.394 -1.551 -18.198 1.00 93.62 107 ARG A CA 1
ATOM 844 C C . ARG A 1 107 ? 5.236 -2.683 -17.615 1.00 93.62 107 ARG A C 1
ATOM 846 O O . ARG A 1 107 ? 4.676 -3.655 -17.143 1.00 93.62 107 ARG A O 1
ATOM 853 N N . GLU A 1 108 ? 6.556 -2.545 -17.591 1.00 93.81 108 GLU A N 1
ATOM 854 C CA . GLU A 1 108 ? 7.472 -3.575 -17.098 1.00 93.81 108 GLU A CA 1
ATOM 855 C C . GLU A 1 108 ? 7.270 -3.830 -15.601 1.00 93.81 108 GLU A C 1
ATOM 857 O O . GLU A 1 108 ? 7.123 -4.975 -15.183 1.00 93.81 108 GLU A O 1
ATOM 862 N N . GLY A 1 109 ? 7.171 -2.765 -14.796 1.00 92.94 109 GLY A N 1
ATOM 863 C CA . GLY A 1 109 ? 6.837 -2.900 -13.377 1.00 92.94 109 GLY A CA 1
ATOM 864 C C . GLY A 1 109 ? 5.415 -3.429 -13.188 1.00 92.94 109 GLY A C 1
ATOM 865 O O . GLY A 1 109 ? 5.128 -4.153 -12.228 1.00 92.94 109 GLY A O 1
ATOM 866 N N . LEU A 1 110 ? 4.514 -3.103 -14.123 1.00 95.25 110 LEU A N 1
ATOM 867 C CA . LEU A 1 110 ? 3.179 -3.667 -14.124 1.00 95.25 110 LEU A CA 1
ATOM 868 C C . LEU A 1 110 ? 3.201 -5.196 -14.411 1.00 95.25 110 LEU A C 1
ATOM 870 O O . LEU A 1 110 ? 2.588 -5.996 -13.708 1.00 95.25 110 LEU A O 1
ATOM 874 N N . ASP A 1 111 ? 3.970 -5.659 -15.375 1.00 95.19 111 ASP A N 1
ATOM 875 C CA . ASP A 1 111 ? 4.021 -7.083 -15.703 1.00 95.19 111 ASP A CA 1
ATOM 876 C C . ASP A 1 111 ? 4.775 -7.892 -14.624 1.00 95.19 111 ASP A C 1
ATOM 878 O O . ASP A 1 111 ? 4.398 -9.023 -14.321 1.00 95.19 111 ASP A O 1
ATOM 882 N N . GLU A 1 112 ? 5.780 -7.294 -13.974 1.00 94.62 112 GLU A N 1
ATOM 883 C CA . GLU A 1 112 ? 6.589 -7.941 -12.932 1.00 94.62 112 GLU A CA 1
ATOM 884 C C . GLU A 1 112 ? 5.817 -8.169 -11.622 1.00 94.62 112 GLU A C 1
ATOM 886 O O . GLU A 1 112 ? 5.766 -9.286 -11.105 1.00 94.62 112 GLU A O 1
ATOM 891 N N . PHE A 1 113 ? 5.215 -7.119 -11.052 1.00 94.06 113 PHE A N 1
ATOM 892 C CA . PHE A 1 113 ? 4.729 -7.197 -9.667 1.00 94.06 113 PHE A CA 1
ATOM 893 C C . PHE A 1 113 ? 3.292 -7.701 -9.534 1.00 94.06 113 PHE A C 1
ATOM 895 O O . PHE A 1 113 ? 2.923 -8.257 -8.499 1.00 94.06 113 PHE A O 1
ATOM 902 N N . PHE A 1 114 ? 2.464 -7.505 -10.555 1.00 94.25 114 PHE A N 1
ATOM 903 C CA . PHE A 1 114 ? 1.086 -7.976 -10.560 1.00 94.25 114 PHE A CA 1
ATOM 904 C C . PHE A 1 114 ? 0.801 -8.513 -11.969 1.00 94.25 114 PHE A C 1
ATOM 906 O O . PHE A 1 114 ? 0.264 -7.806 -12.812 1.00 94.25 114 PHE A O 1
ATOM 913 N N . PRO A 1 115 ? 1.224 -9.739 -12.284 1.00 90.50 115 PRO A N 1
ATOM 914 C CA . PRO A 1 115 ? 0.892 -10.348 -13.564 1.00 90.50 115 PRO A CA 1
ATOM 915 C C . PRO A 1 115 ? -0.618 -10.630 -13.633 1.00 90.50 115 PRO A C 1
ATOM 917 O O . PRO A 1 115 ? -1.198 -11.139 -12.675 1.00 90.50 115 PRO A O 1
ATOM 920 N N . GLY A 1 116 ? -1.260 -10.311 -14.761 1.00 85.06 116 GLY A N 1
ATOM 921 C CA . GLY A 1 116 ? -2.681 -10.627 -14.994 1.00 85.06 116 GLY A CA 1
ATOM 922 C C . GLY A 1 116 ? -3.694 -9.677 -14.344 1.00 85.06 116 GLY A C 1
ATOM 923 O O . GLY A 1 116 ? -4.817 -10.097 -14.074 1.00 85.06 116 GLY A O 1
ATOM 924 N N . ARG A 1 117 ? -3.278 -8.435 -14.072 1.00 77.00 117 ARG A N 1
ATOM 925 C CA . ARG A 1 117 ? -4.142 -7.336 -13.595 1.00 77.00 117 ARG A CA 1
ATOM 926 C C . ARG A 1 117 ? -5.342 -7.097 -14.499 1.00 77.00 117 ARG A C 1
ATOM 928 O O . ARG A 1 117 ? -5.144 -7.149 -15.734 1.00 77.00 117 ARG A O 1
#

Sequence (117 aa):
MPQQAWFFISQLMKERYHVIWEGNTIGLLENLSRDMWYIEGAWLPAEGEQAAVFASLLPEAGARERLAAPATLPRVVLSEVQDGHKLYCLAFVLIDGILGLRQLTSREGLDEFFPGR